Protein AF-A0A6G3WWS9-F1 (afdb_monomer_lite)

Foldseek 3Di:
DAEQQAWLVVLVVCCVVPVDQKDFYAYPDPLRGPFMAGNVQSVVDDPVCRRPHTSNVRGDHAAEDEPPDDPVNVVVVCPDPRPDHDYHD

pLDDT: mean 93.98, std 6.83, range [62.72, 98.75]

Sequence (89 aa):
ALELHATAEDVANATRATGLSRFPVYRGSLDTVVGVAHIKDVLAIPADRRPRTRVSELLREPLLVPETLTVDRLLDRLSGRLAMAVVID

Organism: NCBI:txid2706086

Secondary structure (DSSP, 8-state):
-EETT-BHHHHHHHHHHH--SEEEEEESEEEEEEEEEEHHHHHTS-TTTTTTSBGGGSPBPPEEEETT--HHHHHHHHSSS---EEEE-

Structure (mmCIF, N/CA/C/O backbone):
data_AF-A0A6G3WWS9-F1
#
_entry.id   AF-A0A6G3WWS9-F1
#
loop_
_atom_site.group_PDB
_atom_site.id
_atom_site.type_symbol
_atom_site.label_atom_id
_atom_site.label_alt_id
_atom_site.label_comp_id
_atom_site.label_asym_id
_atom_site.label_entity_id
_atom_site.label_seq_id
_atom_site.pdbx_PDB_ins_code
_atom_site.Cartn_x
_atom_site.Cartn_y
_atom_site.Cartn_z
_atom_site.occupancy
_atom_site.B_iso_or_equiv
_atom_site.auth_seq_id
_atom_site.auth_comp_id
_atom_site.auth_asym_id
_atom_site.auth_atom_id
_atom_site.pdbx_PDB_model_num
ATOM 1 N N . ALA A 1 1 ? -6.481 3.013 -2.899 1.00 93.94 1 ALA A N 1
ATOM 2 C CA . ALA A 1 1 ? -6.232 1.562 -3.029 1.00 93.94 1 ALA A CA 1
ATOM 3 C C . ALA A 1 1 ? -6.180 1.202 -4.510 1.00 93.94 1 ALA A C 1
ATOM 5 O O . ALA A 1 1 ? -6.625 2.009 -5.319 1.00 93.94 1 ALA A O 1
ATOM 6 N N . LEU A 1 2 ? -5.628 0.044 -4.862 1.00 97.75 2 LEU A N 1
ATOM 7 C CA . LEU A 1 2 ? -5.558 -0.464 -6.236 1.00 97.75 2 LEU A CA 1
ATOM 8 C C . LEU A 1 2 ? -6.260 -1.822 -6.318 1.00 97.75 2 LEU A C 1
ATOM 10 O O . LEU A 1 2 ? -6.221 -2.589 -5.360 1.00 97.75 2 LEU A O 1
ATOM 14 N N . GLU A 1 3 ? -6.904 -2.115 -7.441 1.00 97.69 3 GLU A N 1
ATOM 15 C CA . GLU A 1 3 ? -7.499 -3.437 -7.678 1.00 97.69 3 GLU A CA 1
ATOM 16 C C . GLU A 1 3 ? -6.382 -4.467 -7.945 1.00 97.69 3 GLU A C 1
ATOM 18 O O . GLU A 1 3 ? -5.316 -4.114 -8.454 1.00 97.69 3 GLU A O 1
ATOM 23 N N . LEU A 1 4 ? -6.595 -5.734 -7.587 1.00 97.44 4 LEU A N 1
ATOM 24 C CA . LEU A 1 4 ? -5.619 -6.823 -7.700 1.00 97.44 4 LEU A CA 1
ATOM 25 C C . LEU A 1 4 ? -5.021 -6.993 -9.104 1.00 97.44 4 LEU A C 1
ATOM 27 O O . LEU A 1 4 ? -3.870 -7.416 -9.242 1.00 97.44 4 LEU A O 1
ATOM 31 N N . HIS A 1 5 ? -5.791 -6.688 -10.143 1.00 97.31 5 HIS A N 1
ATOM 32 C CA . HIS A 1 5 ? -5.376 -6.790 -11.536 1.00 97.31 5 HIS A CA 1
ATOM 33 C C . HIS A 1 5 ? -4.699 -5.526 -12.076 1.00 97.31 5 HIS A C 1
ATOM 35 O O . HIS A 1 5 ? -4.283 -5.526 -13.236 1.00 97.31 5 HIS A O 1
ATOM 41 N N . ALA A 1 6 ? -4.538 -4.485 -11.252 1.00 98.44 6 ALA A N 1
ATOM 42 C CA . ALA A 1 6 ? -3.729 -3.324 -11.593 1.00 98.44 6 ALA A CA 1
ATOM 43 C C . ALA A 1 6 ? -2.273 -3.720 -11.884 1.00 98.44 6 ALA A C 1
ATOM 45 O O . ALA A 1 6 ? -1.781 -4.788 -11.503 1.00 98.44 6 ALA A O 1
ATOM 46 N N . THR A 1 7 ? -1.565 -2.834 -12.564 1.00 98.75 7 THR A N 1
ATOM 47 C CA . THR A 1 7 ? -0.190 -3.034 -13.014 1.00 98.75 7 THR A CA 1
ATOM 48 C C . THR A 1 7 ? 0.806 -2.299 -12.123 1.00 98.75 7 THR A C 1
ATOM 50 O O . THR A 1 7 ? 0.455 -1.418 -11.335 1.00 98.75 7 THR A O 1
ATOM 53 N N . ALA A 1 8 ? 2.087 -2.628 -12.263 1.00 98.62 8 ALA A N 1
ATOM 54 C CA . ALA A 1 8 ? 3.154 -1.864 -11.627 1.00 98.62 8 ALA A CA 1
ATOM 55 C C . ALA A 1 8 ? 3.177 -0.397 -12.110 1.00 98.62 8 ALA A C 1
ATOM 57 O O . ALA A 1 8 ? 3.533 0.498 -11.343 1.00 98.62 8 ALA A O 1
ATOM 58 N N . GLU A 1 9 ? 2.755 -0.131 -13.350 1.00 98.75 9 GLU A N 1
ATOM 59 C CA . GLU A 1 9 ? 2.627 1.235 -13.872 1.00 98.75 9 GLU A CA 1
ATOM 60 C C . GLU A 1 9 ? 1.511 2.012 -13.158 1.00 98.75 9 GLU A C 1
ATOM 62 O O . GLU A 1 9 ? 1.693 3.181 -12.821 1.00 98.75 9 GLU A O 1
ATOM 67 N N . ASP A 1 10 ? 0.395 1.358 -12.827 1.00 98.69 10 ASP A N 1
ATOM 68 C CA . ASP A 1 10 ? -0.694 1.984 -12.068 1.00 98.69 10 ASP A CA 1
ATOM 69 C C . ASP A 1 10 ? -0.239 2.411 -10.670 1.00 98.69 10 ASP A C 1
ATOM 71 O O . ASP A 1 10 ? -0.593 3.495 -10.206 1.00 98.69 10 ASP A O 1
ATOM 75 N N . VAL A 1 11 ? 0.617 1.616 -10.020 1.00 98.56 11 VAL A N 1
ATOM 76 C CA . VAL A 1 11 ? 1.248 2.003 -8.748 1.00 98.56 11 VAL A CA 1
ATOM 77 C C . VAL A 1 11 ? 2.127 3.242 -8.935 1.00 98.56 11 VAL A C 1
ATOM 79 O O . VAL A 1 11 ? 2.038 4.178 -8.142 1.00 98.56 11 VAL A O 1
ATOM 82 N N . ALA A 1 12 ? 2.960 3.281 -9.982 1.00 98.44 12 ALA A N 1
ATOM 83 C CA . ALA A 1 12 ? 3.815 4.436 -10.264 1.00 98.44 12 ALA A CA 1
ATOM 84 C C . ALA A 1 12 ? 2.991 5.706 -10.530 1.00 98.44 12 ALA A C 1
ATOM 86 O O . ALA A 1 12 ? 3.313 6.781 -10.016 1.00 98.44 12 ALA A O 1
ATOM 87 N N . ASN A 1 13 ? 1.901 5.581 -11.286 1.00 98.56 13 ASN A N 1
ATOM 88 C CA . ASN A 1 13 ? 0.985 6.678 -11.574 1.00 98.56 13 ASN A CA 1
ATOM 89 C C . ASN A 1 13 ? 0.241 7.148 -10.323 1.00 98.56 13 ASN A C 1
ATOM 91 O O . ASN A 1 13 ? 0.191 8.352 -10.070 1.00 98.56 13 ASN A O 1
ATOM 95 N N . ALA A 1 14 ? -0.241 6.225 -9.490 1.00 98.44 14 ALA A N 1
ATOM 96 C CA . ALA A 1 14 ? -0.856 6.552 -8.209 1.00 98.44 14 ALA A CA 1
ATOM 97 C C . ALA A 1 14 ? 0.132 7.266 -7.272 1.00 98.44 14 ALA A C 1
ATOM 99 O O . ALA A 1 14 ? -0.228 8.272 -6.656 1.00 98.44 14 ALA A O 1
ATOM 100 N N . THR A 1 15 ? 1.393 6.821 -7.203 1.00 98.25 15 THR A N 1
ATOM 101 C CA . THR A 1 15 ? 2.442 7.519 -6.441 1.00 98.25 15 THR A CA 1
ATOM 102 C C . THR A 1 15 ? 2.652 8.935 -6.958 1.00 98.25 15 THR A C 1
ATOM 104 O O . THR A 1 15 ? 2.685 9.868 -6.163 1.00 98.25 15 THR A O 1
ATOM 107 N N . ARG A 1 16 ? 2.754 9.121 -8.277 1.00 98.06 16 ARG A N 1
ATOM 108 C CA . ARG A 1 16 ? 2.949 10.444 -8.886 1.00 98.06 16 ARG A CA 1
ATOM 109 C C . ARG A 1 16 ? 1.779 11.389 -8.609 1.00 98.06 16 ARG A C 1
ATOM 111 O O . ARG A 1 16 ? 2.003 12.569 -8.373 1.00 98.06 16 ARG A O 1
ATOM 118 N N . ALA A 1 17 ? 0.554 10.867 -8.634 1.00 98.38 17 ALA A N 1
ATOM 119 C CA . ALA A 1 17 ? -0.664 11.646 -8.436 1.00 98.38 17 ALA A CA 1
ATOM 120 C C . ALA A 1 17 ? -0.915 12.022 -6.966 1.00 98.38 17 ALA A C 1
ATOM 122 O O . ALA A 1 17 ? -1.474 13.079 -6.695 1.00 98.38 17 ALA A O 1
ATOM 123 N N . THR A 1 18 ? -0.528 11.161 -6.019 1.00 97.94 18 THR A N 1
ATOM 124 C CA . THR A 1 18 ? -0.897 11.308 -4.594 1.00 97.94 18 THR A CA 1
ATOM 125 C C . THR A 1 18 ? 0.274 11.617 -3.662 1.00 97.94 18 THR A C 1
ATOM 127 O O . THR A 1 18 ? 0.058 11.994 -2.515 1.00 97.94 18 THR A O 1
ATOM 130 N N . GLY A 1 19 ? 1.516 11.400 -4.103 1.00 97.12 19 GLY A N 1
ATOM 131 C CA . GLY A 1 19 ? 2.712 11.439 -3.254 1.00 97.12 19 GLY A CA 1
ATOM 132 C C . GLY A 1 19 ? 2.860 10.238 -2.307 1.00 97.12 19 GLY A C 1
ATOM 133 O O . GLY A 1 19 ? 3.853 10.140 -1.585 1.00 97.12 19 GLY A O 1
ATOM 134 N N . LEU A 1 20 ? 1.913 9.292 -2.304 1.00 96.56 20 LEU A N 1
ATOM 135 C CA . LEU A 1 20 ? 1.945 8.126 -1.425 1.00 96.56 20 LEU A CA 1
ATOM 136 C C . LEU A 1 20 ? 2.881 7.040 -1.970 1.00 96.56 20 LEU A C 1
ATOM 138 O O . LEU A 1 20 ? 2.922 6.734 -3.162 1.00 96.56 20 LEU A O 1
ATOM 142 N N . SER A 1 21 ? 3.636 6.417 -1.064 1.00 95.62 21 SER A N 1
ATOM 143 C CA . SER A 1 21 ? 4.597 5.356 -1.407 1.00 95.62 21 SER A CA 1
ATOM 144 C C . SER A 1 21 ? 4.024 3.941 -1.321 1.00 95.62 21 SER A C 1
ATOM 146 O O . SER A 1 21 ? 4.671 2.994 -1.773 1.00 95.62 21 SER A O 1
ATOM 148 N N . ARG A 1 22 ? 2.863 3.779 -0.679 1.00 95.44 22 ARG A N 1
ATOM 149 C CA . ARG A 1 22 ? 2.234 2.486 -0.401 1.00 95.44 22 ARG A CA 1
ATOM 150 C C . ARG A 1 22 ? 0.742 2.571 -0.664 1.00 95.44 22 ARG A C 1
ATOM 152 O O . ARG A 1 22 ? 0.128 3.581 -0.330 1.00 95.44 22 ARG A O 1
ATOM 159 N N . PHE A 1 23 ? 0.181 1.503 -1.215 1.00 97.12 23 PHE A N 1
ATOM 160 C CA . PHE A 1 23 ? -1.241 1.418 -1.524 1.00 97.12 23 PHE A CA 1
ATOM 161 C C . PHE A 1 23 ? -1.783 0.050 -1.114 1.00 97.12 23 PHE A C 1
ATOM 163 O O . PHE A 1 23 ? -1.189 -0.960 -1.500 1.00 97.12 23 PHE A O 1
ATOM 170 N N . PRO A 1 24 ? -2.912 -0.007 -0.387 1.00 96.75 24 PRO A N 1
ATOM 171 C CA . PRO A 1 24 ? -3.655 -1.247 -0.217 1.00 96.75 24 PRO A CA 1
ATOM 172 C C . PRO A 1 24 ? -4.091 -1.781 -1.581 1.00 96.75 24 PRO A C 1
ATOM 174 O O . PRO A 1 24 ? -4.524 -1.000 -2.439 1.00 96.75 24 PRO A O 1
ATOM 177 N N . VAL A 1 25 ? -3.984 -3.093 -1.762 1.00 97.62 25 VAL A N 1
ATOM 178 C CA . VAL A 1 25 ? -4.479 -3.812 -2.934 1.00 97.62 25 VAL A CA 1
ATOM 179 C C . VAL A 1 25 ? -5.650 -4.683 -2.515 1.00 97.62 25 VAL A C 1
ATOM 181 O O . VAL A 1 25 ? -5.530 -5.454 -1.563 1.00 97.62 25 VAL A O 1
ATOM 184 N N . TYR A 1 26 ? -6.772 -4.558 -3.215 1.00 97.00 26 TYR A N 1
ATOM 185 C CA . TYR A 1 26 ? -8.016 -5.256 -2.897 1.00 97.00 26 TYR A CA 1
ATOM 186 C C . TYR A 1 26 ? -8.466 -6.166 -4.040 1.00 97.00 26 TYR A C 1
ATOM 188 O O . TYR A 1 26 ? -8.047 -5.980 -5.182 1.00 97.00 26 TYR A O 1
ATOM 196 N N . ARG A 1 27 ? -9.319 -7.149 -3.738 1.00 96.94 27 ARG A N 1
ATOM 197 C CA . ARG A 1 27 ? -9.940 -8.036 -4.734 1.00 96.94 27 ARG A CA 1
ATOM 198 C C . ARG A 1 27 ? -11.457 -7.931 -4.650 1.00 96.94 27 ARG A C 1
ATOM 200 O O . ARG A 1 27 ? -12.042 -8.359 -3.661 1.00 96.94 27 ARG A O 1
ATOM 207 N N . GLY A 1 28 ? -12.098 -7.455 -5.714 1.00 95.75 28 GLY A N 1
ATOM 208 C CA . GLY A 1 28 ? -13.562 -7.388 -5.799 1.00 95.75 28 GLY A CA 1
ATOM 209 C C . GLY A 1 28 ? -14.180 -6.282 -4.934 1.00 95.75 28 GLY A C 1
ATOM 210 O O . GLY A 1 28 ? -14.690 -5.316 -5.490 1.00 95.75 28 GLY A O 1
ATOM 211 N N . SER A 1 29 ? -14.117 -6.403 -3.601 1.00 94.12 29 SE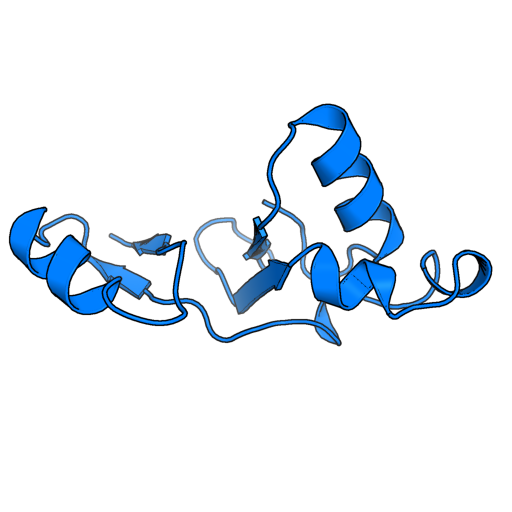R A N 1
ATOM 212 C CA . SER A 1 29 ? -14.538 -5.357 -2.649 1.00 94.12 29 SER A CA 1
ATOM 213 C C . SER A 1 29 ? -13.332 -4.691 -1.989 1.00 94.12 29 SER A C 1
ATOM 215 O O . SER A 1 29 ? -12.314 -5.346 -1.754 1.00 94.12 29 SER A O 1
ATOM 217 N N . LEU A 1 30 ? -13.468 -3.408 -1.636 1.00 90.44 30 LEU A N 1
ATOM 218 C CA . LEU A 1 30 ? -12.486 -2.676 -0.829 1.00 90.44 30 LEU A CA 1
ATOM 219 C C . LEU A 1 30 ? -12.281 -3.301 0.558 1.00 90.44 30 LEU A C 1
ATOM 221 O O . LEU A 1 30 ? -11.188 -3.176 1.104 1.00 90.44 30 LEU A O 1
ATOM 225 N N . ASP A 1 31 ? -13.271 -4.036 1.066 1.00 89.62 31 ASP A N 1
ATOM 226 C CA . ASP A 1 31 ? -13.195 -4.752 2.349 1.00 89.62 31 ASP A CA 1
ATOM 227 C C . ASP A 1 31 ? -12.266 -5.975 2.266 1.00 89.62 31 ASP A C 1
ATOM 229 O O . ASP A 1 31 ? -11.782 -6.495 3.267 1.00 89.62 31 ASP A O 1
ATOM 233 N N . THR A 1 32 ? -11.979 -6.455 1.051 1.00 93.38 32 THR A N 1
ATOM 234 C CA . THR A 1 32 ? -11.106 -7.611 0.813 1.00 93.38 32 THR A CA 1
ATOM 235 C C . THR A 1 32 ? -9.710 -7.148 0.412 1.00 93.38 32 THR A C 1
ATOM 237 O O . THR A 1 32 ? -9.293 -7.275 -0.745 1.00 93.38 32 THR A O 1
ATOM 240 N N . VAL A 1 33 ? -8.966 -6.601 1.375 1.00 95.38 33 VAL A N 1
ATOM 241 C CA . VAL A 1 33 ? -7.560 -6.223 1.180 1.00 95.38 33 VAL A CA 1
ATOM 242 C C . VAL A 1 33 ? -6.674 -7.466 1.206 1.00 95.38 33 VAL A C 1
ATOM 244 O O . VAL A 1 33 ? -6.597 -8.182 2.198 1.00 95.38 33 VAL A O 1
ATOM 247 N N . VAL A 1 34 ? -5.972 -7.708 0.102 1.00 95.75 34 VAL A N 1
ATOM 248 C CA . VAL A 1 34 ? -5.130 -8.897 -0.108 1.00 95.75 34 VAL A CA 1
ATOM 249 C C . VAL A 1 34 ? -3.633 -8.601 -0.014 1.00 95.75 34 VAL A C 1
ATOM 251 O O . VAL A 1 34 ? -2.820 -9.519 -0.073 1.00 95.75 34 VAL A O 1
ATOM 254 N N . GLY A 1 35 ? -3.245 -7.330 0.122 1.00 95.69 35 GLY A N 1
ATOM 255 C CA . GLY A 1 35 ? -1.849 -6.943 0.293 1.00 95.69 35 GLY A CA 1
ATOM 256 C C . GLY A 1 35 ? -1.600 -5.445 0.216 1.00 95.69 35 GLY A C 1
ATOM 257 O O . GLY A 1 35 ? -2.521 -4.640 0.080 1.00 95.69 35 GLY A O 1
ATOM 258 N N . VAL A 1 36 ? -0.323 -5.073 0.280 1.00 96.44 36 VAL A N 1
ATOM 259 C CA . VAL A 1 36 ? 0.151 -3.699 0.081 1.00 96.44 36 VAL A CA 1
ATOM 260 C C . VAL A 1 36 ? 1.186 -3.675 -1.036 1.00 96.44 36 VAL A C 1
ATOM 262 O O . VAL A 1 36 ? 2.162 -4.423 -1.003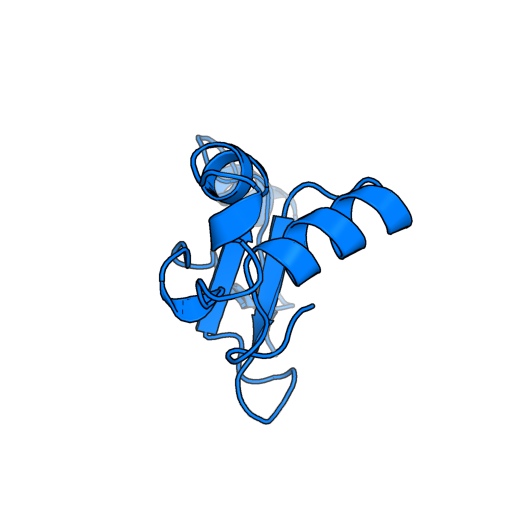 1.00 96.44 36 VAL A O 1
ATOM 265 N N . ALA A 1 37 ? 1.003 -2.773 -1.996 1.00 97.38 37 ALA A N 1
ATOM 266 C CA . ALA A 1 37 ? 1.993 -2.467 -3.019 1.00 97.38 37 ALA A CA 1
ATOM 267 C C . ALA A 1 37 ? 2.894 -1.319 -2.559 1.00 97.38 37 ALA A C 1
ATOM 269 O O . ALA A 1 37 ? 2.403 -0.329 -2.010 1.00 97.38 37 ALA A O 1
ATOM 270 N N . HIS A 1 38 ? 4.201 -1.419 -2.808 1.00 96.31 38 HIS A N 1
ATOM 271 C CA . HIS A 1 38 ? 5.170 -0.381 -2.463 1.00 96.31 38 HIS A CA 1
ATOM 272 C C . HIS A 1 38 ? 5.915 0.114 -3.712 1.00 96.31 38 HIS A C 1
ATOM 274 O O . HIS A 1 38 ? 6.447 -0.675 -4.487 1.00 96.31 38 HIS A O 1
ATOM 280 N N . ILE A 1 39 ? 6.067 1.436 -3.859 1.00 96.81 39 ILE A N 1
ATOM 281 C CA . ILE A 1 39 ? 6.763 2.046 -5.008 1.00 96.81 39 ILE A CA 1
ATOM 282 C C . ILE A 1 39 ? 8.199 1.529 -5.218 1.00 96.81 39 ILE A C 1
ATOM 284 O O . ILE A 1 39 ? 8.598 1.264 -6.341 1.00 96.81 39 ILE A O 1
ATOM 288 N N . LYS A 1 40 ? 8.989 1.327 -4.155 1.00 95.81 40 LYS A N 1
ATOM 289 C CA . LYS A 1 40 ? 10.327 0.710 -4.224 1.00 95.81 40 LYS A CA 1
ATOM 290 C C . LYS A 1 40 ? 10.375 -0.617 -4.994 1.00 95.81 40 LYS A C 1
ATOM 292 O O . LYS A 1 40 ? 11.348 -0.828 -5.707 1.00 95.81 40 LYS A O 1
ATOM 297 N N . ASP A 1 41 ? 9.351 -1.464 -4.892 1.00 96.69 41 ASP A N 1
ATOM 298 C CA . ASP A 1 41 ?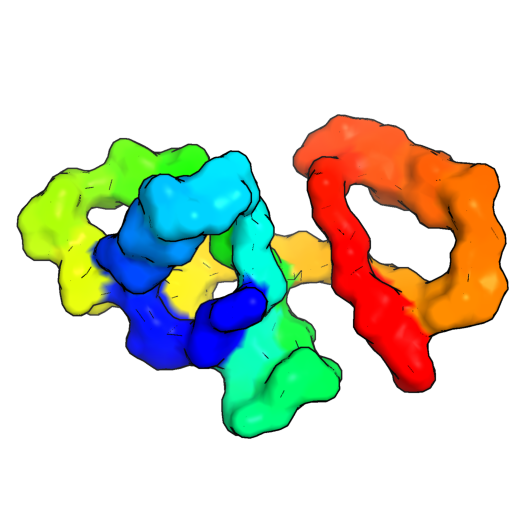 9.317 -2.742 -5.617 1.00 96.69 41 ASP A CA 1
ATOM 299 C C . ASP A 1 41 ? 9.056 -2.516 -7.114 1.00 96.69 41 ASP A C 1
ATOM 301 O O . ASP A 1 41 ? 9.669 -3.146 -7.968 1.00 96.69 41 ASP A O 1
ATOM 305 N N . VAL A 1 42 ? 8.228 -1.522 -7.442 1.00 98.12 42 VAL A N 1
ATOM 306 C CA . VAL A 1 42 ? 7.966 -1.080 -8.822 1.00 98.12 42 VAL A CA 1
ATOM 307 C C . VAL A 1 42 ? 9.203 -0.452 -9.464 1.00 98.12 42 VAL A C 1
ATOM 309 O O . VAL A 1 42 ? 9.471 -0.666 -10.645 1.00 98.12 42 VAL A O 1
ATOM 312 N N . LEU A 1 43 ? 9.986 0.312 -8.697 1.00 97.00 43 LEU A N 1
ATOM 313 C CA . LEU A 1 43 ? 11.215 0.943 -9.185 1.00 97.00 43 LEU A CA 1
ATOM 314 C C . LEU A 1 43 ? 12.297 -0.078 -9.560 1.00 97.00 43 LEU A C 1
ATOM 316 O O . LEU A 1 43 ? 13.136 0.232 -10.403 1.00 97.00 43 LEU A O 1
ATOM 320 N N . ALA A 1 44 ? 12.255 -1.287 -8.993 1.00 97.25 44 ALA A N 1
ATOM 321 C CA . ALA A 1 44 ? 13.136 -2.388 -9.377 1.00 97.25 44 ALA A CA 1
ATOM 322 C C . ALA A 1 44 ? 12.753 -3.032 -10.727 1.00 97.25 44 ALA A C 1
ATOM 324 O O . ALA A 1 44 ? 13.519 -3.831 -11.266 1.00 97.25 44 ALA A O 1
ATOM 325 N N . ILE A 1 45 ? 11.590 -2.687 -11.293 1.00 97.94 45 ILE A N 1
ATOM 326 C CA . ILE A 1 45 ? 11.100 -3.211 -12.571 1.00 97.94 45 ILE A CA 1
ATOM 327 C C . ILE A 1 45 ? 11.471 -2.238 -13.705 1.00 97.94 45 ILE A C 1
ATOM 329 O O . ILE A 1 45 ? 11.192 -1.033 -13.591 1.00 97.94 45 ILE A O 1
ATOM 333 N N . PRO A 1 46 ? 12.040 -2.733 -14.825 1.00 98.00 46 PRO A N 1
ATOM 334 C CA . PRO A 1 46 ? 12.250 -1.939 -16.035 1.00 98.00 46 PRO A CA 1
ATOM 335 C C . PRO A 1 46 ? 10.961 -1.260 -16.513 1.00 98.00 46 PRO A C 1
ATOM 337 O O . PRO A 1 46 ? 9.895 -1.875 -16.504 1.00 98.00 46 PRO A O 1
ATOM 340 N N . ALA A 1 47 ? 11.046 0.010 -16.916 1.00 97.12 47 ALA A N 1
ATOM 341 C CA . ALA A 1 47 ? 9.870 0.833 -17.211 1.00 97.12 47 ALA A CA 1
ATOM 342 C C . ALA A 1 47 ? 8.963 0.239 -18.303 1.00 97.12 47 ALA A C 1
ATOM 344 O O . ALA A 1 47 ? 7.747 0.274 -18.174 1.00 97.12 47 ALA A O 1
ATOM 345 N N . 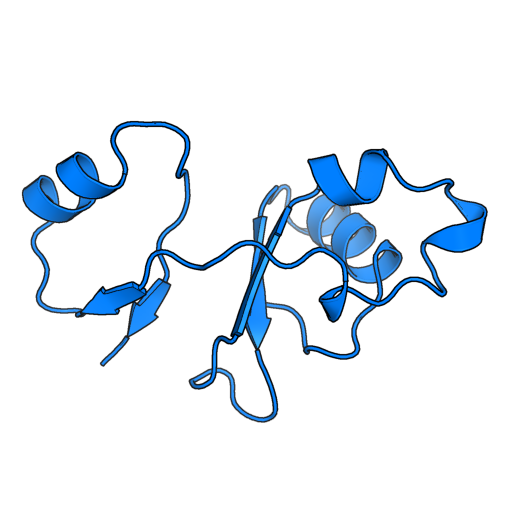ASP A 1 48 ? 9.543 -0.382 -19.327 1.00 98.06 48 ASP A N 1
ATOM 346 C CA . ASP A 1 48 ? 8.838 -1.054 -20.422 1.00 98.06 48 ASP A CA 1
ATOM 347 C C . ASP A 1 48 ? 8.063 -2.309 -19.977 1.00 98.06 48 ASP A C 1
ATOM 349 O O . ASP A 1 48 ? 7.091 -2.710 -20.622 1.00 98.06 48 ASP A O 1
ATOM 353 N N . ARG A 1 49 ? 8.454 -2.919 -18.851 1.00 98.38 49 ARG A N 1
ATOM 354 C CA . ARG A 1 49 ? 7.778 -4.092 -18.277 1.00 98.38 49 ARG A CA 1
ATOM 355 C C . ARG A 1 49 ? 6.650 -3.729 -17.314 1.00 98.38 49 ARG A C 1
ATOM 357 O O . ARG A 1 49 ? 5.724 -4.525 -17.157 1.00 98.38 49 ARG A O 1
ATOM 364 N N . ARG A 1 50 ? 6.686 -2.544 -16.696 1.00 98.50 50 ARG A N 1
ATOM 365 C CA . ARG A 1 50 ? 5.708 -2.121 -15.672 1.00 98.50 50 ARG A CA 1
ATOM 366 C C . ARG A 1 50 ? 4.243 -2.187 -16.120 1.00 98.50 50 ARG A C 1
ATOM 368 O O . ARG A 1 50 ? 3.440 -2.649 -15.312 1.00 98.50 50 ARG A O 1
ATOM 375 N N . PRO A 1 51 ? 3.874 -1.840 -17.371 1.00 98.62 51 PRO A N 1
ATOM 376 C CA . PRO A 1 51 ? 2.488 -1.949 -17.834 1.00 98.62 51 PRO A CA 1
ATOM 377 C C . PRO A 1 51 ? 1.975 -3.391 -17.953 1.00 98.62 51 PRO A C 1
ATOM 379 O O . PRO A 1 51 ? 0.791 -3.603 -18.185 1.00 98.62 51 PRO A O 1
ATOM 382 N N . ARG A 1 52 ? 2.860 -4.394 -17.868 1.00 98.06 52 ARG A N 1
ATOM 383 C CA . ARG A 1 52 ? 2.516 -5.817 -18.027 1.00 98.06 52 ARG A CA 1
ATOM 384 C C . ARG A 1 52 ? 2.700 -6.628 -16.749 1.00 98.06 52 ARG A C 1
ATOM 386 O O . ARG A 1 52 ? 2.122 -7.703 -16.641 1.00 98.06 52 ARG A O 1
ATOM 393 N N . THR A 1 53 ? 3.496 -6.142 -15.803 1.00 98.50 53 THR A N 1
ATOM 394 C CA . THR A 1 53 ? 3.663 -6.786 -14.497 1.00 98.50 53 THR A CA 1
ATOM 395 C C . THR A 1 53 ? 2.475 -6.453 -13.611 1.00 98.50 53 THR A C 1
ATOM 397 O O . THR A 1 53 ? 2.185 -5.276 -13.383 1.00 98.50 53 THR A O 1
ATOM 400 N N . ARG A 1 54 ? 1.792 -7.477 -13.097 1.00 98.31 54 ARG A N 1
ATOM 401 C CA . ARG A 1 54 ? 0.651 -7.269 -12.203 1.00 98.31 54 ARG A CA 1
ATOM 402 C C . ARG A 1 54 ? 1.129 -6.862 -10.819 1.00 98.31 54 ARG A C 1
ATOM 404 O O . ARG A 1 54 ? 2.113 -7.392 -10.308 1.00 98.31 54 ARG 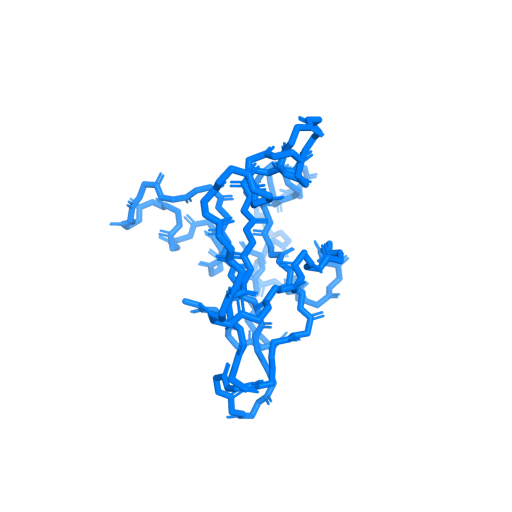A O 1
ATOM 411 N N . VAL A 1 55 ? 0.375 -5.987 -10.159 1.00 97.81 55 VAL A N 1
ATOM 412 C CA . VAL A 1 55 ? 0.638 -5.607 -8.765 1.00 97.81 55 VAL A CA 1
ATOM 413 C C . VAL A 1 55 ? 0.558 -6.815 -7.826 1.00 97.81 55 VAL A C 1
ATOM 415 O O . VAL A 1 55 ? 1.267 -6.856 -6.824 1.00 97.81 55 VAL A O 1
ATOM 418 N N . SER A 1 56 ? -0.230 -7.837 -8.188 1.00 96.81 56 SER A N 1
ATOM 419 C CA . SER A 1 56 ? -0.333 -9.111 -7.468 1.00 96.81 56 SER A CA 1
ATOM 420 C C . SER A 1 56 ? 1.010 -9.827 -7.273 1.00 96.81 56 SER A C 1
ATOM 422 O O . SER A 1 56 ? 1.153 -10.597 -6.332 1.00 96.81 56 SER A O 1
ATOM 424 N N . GLU A 1 57 ? 1.991 -9.585 -8.149 1.00 96.88 57 GLU A N 1
ATOM 425 C CA . GLU A 1 57 ? 3.338 -10.174 -8.073 1.00 96.88 57 GLU A CA 1
ATOM 426 C C . GLU A 1 57 ? 4.254 -9.442 -7.074 1.00 96.88 57 GLU A C 1
ATOM 428 O O . GLU A 1 57 ? 5.328 -9.935 -6.741 1.00 96.88 57 GLU A O 1
ATOM 433 N N . LEU A 1 58 ? 3.841 -8.261 -6.602 1.00 96.19 58 LEU A N 1
ATOM 434 C CA . LEU A 1 58 ? 4.640 -7.346 -5.778 1.00 96.19 58 LEU A CA 1
ATOM 435 C C . LEU A 1 58 ? 4.050 -7.153 -4.376 1.00 96.19 58 LEU A C 1
ATOM 437 O O . LEU A 1 58 ? 4.480 -6.263 -3.638 1.00 96.19 58 LEU A O 1
ATOM 441 N N . LEU A 1 59 ? 3.024 -7.931 -4.025 1.00 95.94 59 LEU A N 1
ATOM 442 C CA . LEU A 1 59 ? 2.300 -7.751 -2.776 1.00 95.94 59 LEU A CA 1
ATOM 443 C C . LEU A 1 59 ? 3.178 -8.090 -1.579 1.00 95.94 59 LEU A C 1
ATOM 445 O O . LEU A 1 59 ? 3.798 -9.149 -1.499 1.00 95.94 59 LEU A O 1
ATOM 449 N N . ARG A 1 60 ? 3.157 -7.185 -0.607 1.00 94.06 60 ARG A N 1
ATOM 450 C CA . ARG A 1 60 ? 3.637 -7.435 0.747 1.00 94.06 60 ARG A CA 1
ATOM 451 C C . ARG A 1 60 ? 2.446 -7.719 1.649 1.00 94.06 60 ARG A C 1
ATOM 453 O O . ARG A 1 60 ? 1.368 -7.153 1.447 1.00 94.06 60 ARG A O 1
ATOM 460 N N . GLU A 1 61 ? 2.664 -8.570 2.644 1.00 91.44 61 GLU A N 1
ATOM 461 C CA . GLU A 1 61 ? 1.655 -8.886 3.651 1.00 91.44 61 GLU A CA 1
ATOM 462 C C . GLU A 1 61 ? 1.205 -7.600 4.374 1.00 91.44 61 GLU A C 1
ATOM 464 O O . GLU A 1 61 ? 2.057 -6.808 4.802 1.00 91.44 61 GLU A O 1
ATOM 469 N N . PRO A 1 62 ? -0.113 -7.337 4.462 1.00 90.81 62 PRO A N 1
ATOM 470 C CA . PRO A 1 62 ? -0.624 -6.155 5.131 1.00 90.81 62 PRO A CA 1
ATOM 471 C C . PRO A 1 62 ? -0.615 -6.366 6.650 1.00 90.81 62 PRO A C 1
ATOM 473 O O . PRO A 1 62 ? -1.001 -7.422 7.145 1.00 90.81 62 PRO A O 1
ATOM 476 N N . LEU A 1 63 ? -0.259 -5.329 7.412 1.00 91.75 63 LEU A N 1
ATOM 477 C CA . LEU A 1 63 ? -0.560 -5.303 8.842 1.00 91.75 63 LEU A CA 1
ATOM 478 C C . LEU A 1 63 ? -2.042 -4.953 9.015 1.00 91.75 63 LEU A C 1
ATOM 480 O O . LEU A 1 63 ? -2.413 -3.786 8.890 1.00 91.75 63 LEU A O 1
ATOM 484 N N . LEU A 1 64 ? -2.876 -5.957 9.275 1.00 91.56 64 LEU A N 1
ATOM 485 C CA . LEU A 1 64 ? -4.295 -5.763 9.572 1.00 91.56 64 LEU A CA 1
ATOM 486 C C . LEU A 1 64 ? -4.491 -5.477 11.063 1.00 91.56 64 LEU A C 1
ATOM 488 O O . LEU A 1 64 ? -3.896 -6.141 11.918 1.00 91.56 64 LEU A O 1
ATOM 492 N N . VAL A 1 65 ? -5.318 -4.484 11.378 1.00 93.25 65 VAL A N 1
ATOM 493 C CA . VAL A 1 65 ? -5.643 -4.101 12.757 1.00 93.25 65 VAL A CA 1
ATOM 494 C C . VAL A 1 65 ? -7.141 -3.828 12.895 1.00 93.25 65 VAL A C 1
ATOM 496 O O . VAL A 1 65 ? -7.724 -3.273 11.969 1.00 93.25 65 VAL A O 1
ATOM 499 N N . PRO A 1 66 ? -7.776 -4.191 14.022 1.00 94.62 66 PRO A N 1
ATOM 500 C CA . PRO A 1 66 ? -9.174 -3.845 14.249 1.00 94.62 66 PRO A CA 1
ATOM 501 C C . PRO A 1 66 ? -9.322 -2.344 14.513 1.00 94.62 66 PRO A C 1
ATOM 503 O O . PRO A 1 66 ? -8.415 -1.719 15.073 1.00 94.62 66 PRO A O 1
ATOM 506 N N . GLU A 1 67 ? -10.487 -1.783 14.196 1.00 94.50 67 GLU A N 1
ATOM 507 C CA . GLU A 1 67 ? -10.815 -0.378 14.489 1.00 94.50 67 GLU A CA 1
ATOM 508 C C . GLU A 1 67 ? -10.732 -0.015 15.982 1.00 94.50 67 GLU A C 1
ATOM 510 O O . GLU A 1 67 ? -10.453 1.128 16.339 1.00 94.50 67 GLU A O 1
ATOM 515 N N . THR A 1 68 ? -10.898 -0.999 16.869 1.00 95.94 68 THR A N 1
ATOM 516 C CA . THR A 1 68 ? -10.825 -0.825 18.327 1.00 95.94 68 THR A CA 1
ATOM 517 C C . THR A 1 68 ? -9.392 -0.771 18.875 1.00 95.94 68 THR A C 1
ATOM 519 O O . THR A 1 68 ? -9.202 -0.546 20.074 1.00 95.94 68 THR A O 1
ATOM 522 N N . LEU A 1 69 ? -8.364 -0.985 18.040 1.00 95.56 69 LEU A N 1
ATOM 523 C CA . LEU A 1 69 ? -6.969 -0.968 18.483 1.00 95.56 69 LEU A CA 1
ATOM 524 C C . LEU A 1 69 ? -6.536 0.453 18.866 1.00 95.56 69 LEU A C 1
ATOM 526 O O . LEU A 1 69 ? -6.604 1.382 18.065 1.00 95.56 69 LEU A O 1
ATOM 530 N N . THR A 1 70 ? -6.019 0.621 20.084 1.00 95.31 70 THR A N 1
ATOM 531 C CA . THR A 1 70 ? -5.535 1.928 20.541 1.00 95.31 70 THR A CA 1
ATOM 532 C C . THR A 1 70 ? -4.286 2.374 19.779 1.00 95.31 70 THR A C 1
ATOM 534 O O . THR A 1 70 ? -3.481 1.554 19.329 1.00 95.31 70 THR A O 1
ATOM 537 N N . VAL A 1 71 ? -4.089 3.693 19.686 1.00 92.75 71 VAL A N 1
ATOM 538 C CA . VAL A 1 71 ? -2.948 4.297 18.979 1.00 92.75 71 VAL A CA 1
ATOM 539 C C . VAL A 1 71 ? -1.610 3.800 19.526 1.00 92.75 71 VAL A C 1
ATOM 541 O O . VAL A 1 71 ? -0.757 3.412 18.737 1.00 92.75 71 VAL A O 1
ATOM 544 N N . ASP A 1 72 ? -1.437 3.724 20.847 1.00 93.19 72 ASP A N 1
ATOM 545 C CA . ASP A 1 72 ? -0.181 3.248 21.447 1.00 93.19 72 ASP A CA 1
ATOM 5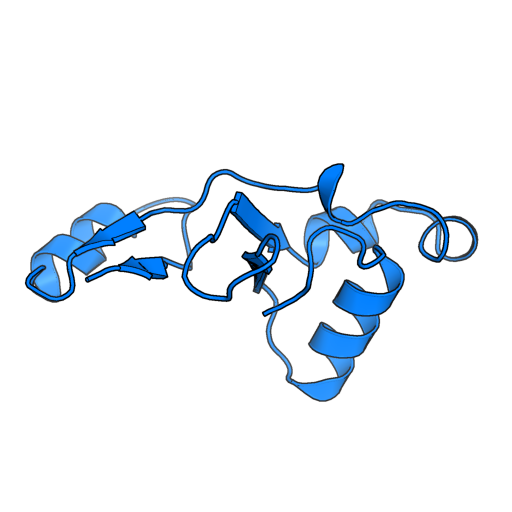46 C C . ASP A 1 72 ? 0.148 1.814 21.006 1.00 93.19 72 ASP A C 1
ATOM 548 O O . ASP A 1 72 ? 1.265 1.511 20.589 1.00 93.19 72 ASP A O 1
ATOM 552 N N . ARG A 1 73 ? -0.862 0.934 20.988 1.00 92.50 73 ARG A N 1
ATOM 553 C CA . ARG A 1 73 ? -0.710 -0.455 20.531 1.00 92.50 73 ARG A CA 1
ATOM 554 C C . ARG A 1 73 ? -0.474 -0.552 19.029 1.00 92.50 73 ARG A C 1
ATOM 556 O O . ARG A 1 73 ? 0.227 -1.460 18.582 1.00 92.50 73 ARG A O 1
ATOM 563 N N . LEU A 1 74 ? -1.059 0.348 18.242 1.00 91.94 74 LEU A N 1
ATOM 564 C CA . LEU A 1 74 ? -0.780 0.446 16.814 1.00 91.94 74 LEU A CA 1
ATOM 565 C C . LEU A 1 74 ? 0.673 0.874 16.573 1.00 91.94 74 LEU A C 1
ATOM 567 O O . LEU A 1 74 ? 1.352 0.261 15.752 1.00 91.94 74 LEU A O 1
ATOM 571 N N . LEU A 1 75 ? 1.162 1.880 17.299 1.00 90.88 75 LEU A N 1
ATOM 572 C CA . LEU A 1 75 ? 2.541 2.359 17.197 1.00 90.88 75 LEU A CA 1
ATOM 573 C C . LEU A 1 75 ? 3.548 1.267 17.573 1.00 90.88 75 LEU A C 1
ATOM 575 O O . LEU A 1 75 ? 4.521 1.081 16.844 1.00 90.88 75 LEU A O 1
ATOM 579 N N . ASP A 1 76 ? 3.274 0.477 18.616 1.00 90.06 76 ASP A N 1
ATOM 580 C CA . ASP A 1 76 ? 4.087 -0.694 18.970 1.00 90.06 76 ASP A CA 1
ATOM 581 C C . ASP A 1 76 ? 4.182 -1.695 17.805 1.00 90.06 76 ASP A C 1
ATOM 583 O O . ASP A 1 76 ? 5.256 -2.221 17.516 1.00 90.06 76 ASP A O 1
ATOM 587 N N . ARG A 1 77 ? 3.078 -1.942 17.088 1.00 86.44 77 ARG A N 1
ATOM 588 C CA . ARG A 1 77 ? 3.046 -2.860 15.931 1.00 86.44 77 ARG A CA 1
ATOM 589 C C . ARG A 1 77 ? 3.671 -2.276 14.665 1.00 86.44 77 ARG A C 1
ATOM 591 O O . ARG A 1 77 ? 4.156 -3.027 13.822 1.00 86.44 77 ARG A O 1
ATOM 598 N N . LEU A 1 78 ? 3.648 -0.953 14.523 1.00 86.88 78 LEU A N 1
ATOM 599 C CA . LEU A 1 78 ? 4.334 -0.233 13.449 1.00 86.88 78 LEU A CA 1
ATOM 600 C C . LEU A 1 78 ? 5.832 -0.054 13.735 1.00 86.88 78 LEU A C 1
ATOM 602 O O . LEU A 1 78 ? 6.590 0.279 12.824 1.00 86.88 78 LEU A O 1
ATOM 606 N N . SER A 1 79 ? 6.285 -0.294 14.970 1.00 71.81 79 SER A N 1
ATOM 607 C CA . SER A 1 79 ? 7.704 -0.223 15.310 1.00 71.81 79 SER A CA 1
ATOM 608 C C . SER A 1 79 ? 8.499 -1.271 14.500 1.00 71.81 79 SER A C 1
ATOM 610 O O . SER A 1 79 ? 8.256 -2.474 14.573 1.00 71.81 79 SER A O 1
ATOM 612 N N . GLY A 1 80 ? 9.407 -0.814 13.622 1.00 69.38 80 GLY A N 1
ATOM 613 C CA . GLY A 1 80 ? 10.165 -1.667 12.691 1.00 69.38 80 GLY A CA 1
ATOM 614 C C . GLY A 1 80 ? 10.115 -1.215 11.219 1.00 69.38 80 GLY A C 1
ATOM 615 O O . GLY A 1 80 ? 10.243 -0.033 10.913 1.00 69.38 80 GLY A O 1
ATOM 616 N N . ARG A 1 81 ? 9.996 -2.170 10.273 1.00 62.72 81 ARG A N 1
ATOM 617 C CA . ARG A 1 81 ? 9.972 -1.932 8.802 1.00 62.72 81 ARG A CA 1
ATOM 618 C C . ARG A 1 81 ? 8.571 -1.660 8.227 1.00 62.72 81 ARG A C 1
ATOM 620 O O . ARG A 1 81 ? 8.448 -1.406 7.024 1.00 62.72 81 ARG A O 1
ATOM 627 N N . LEU A 1 82 ? 7.526 -1.751 9.047 1.00 66.12 82 LEU A N 1
ATOM 628 C CA . LEU A 1 82 ? 6.134 -1.588 8.630 1.00 66.12 82 LEU A CA 1
ATOM 629 C C . LEU A 1 82 ? 5.720 -0.125 8.814 1.00 66.12 82 LEU A C 1
ATOM 631 O O . LEU A 1 82 ? 5.745 0.399 9.914 1.00 66.12 82 LEU A O 1
ATOM 635 N N . ALA A 1 83 ? 5.355 0.549 7.723 1.00 78.62 83 ALA A N 1
ATOM 636 C CA . ALA A 1 83 ? 4.999 1.976 7.733 1.00 78.62 83 ALA A CA 1
ATOM 637 C C . ALA A 1 83 ? 3.546 2.227 7.295 1.00 78.62 83 ALA A C 1
ATOM 639 O O . ALA A 1 83 ? 3.215 3.307 6.812 1.00 78.62 83 ALA A O 1
ATOM 640 N N . MET A 1 84 ? 2.709 1.192 7.363 1.00 90.38 84 MET A N 1
ATOM 641 C CA . MET A 1 84 ? 1.293 1.231 7.016 1.00 90.38 84 MET A CA 1
ATOM 642 C C . MET A 1 84 ? 0.593 0.050 7.688 1.00 90.38 84 MET A C 1
ATOM 644 O O . MET A 1 84 ? 1.120 -1.063 7.666 1.00 90.38 84 MET A O 1
ATOM 648 N N . ALA A 1 85 ? -0.589 0.307 8.235 1.00 92.75 85 ALA A N 1
ATOM 649 C CA . ALA A 1 85 ? -1.555 -0.701 8.646 1.00 92.75 85 ALA A CA 1
ATOM 650 C C . ALA A 1 85 ? -2.872 -0.455 7.901 1.00 92.75 85 ALA A C 1
ATOM 652 O O . ALA A 1 85 ? -3.129 0.664 7.449 1.00 92.75 85 ALA A O 1
ATOM 653 N N . VAL A 1 86 ? -3.683 -1.497 7.765 1.00 92.81 86 VAL A N 1
ATOM 654 C CA . VAL A 1 86 ? -5.032 -1.430 7.201 1.00 92.81 86 VAL A CA 1
ATOM 655 C C . VAL A 1 86 ? -6.002 -1.751 8.325 1.00 92.81 86 VAL A C 1
ATOM 657 O O . VAL A 1 86 ? -5.890 -2.798 8.962 1.00 92.81 86 VAL A O 1
ATOM 660 N N . VAL A 1 87 ? -6.906 -0.815 8.591 1.00 92.88 87 VAL A N 1
ATOM 661 C CA . VAL A 1 87 ? -7.946 -0.980 9.605 1.00 92.88 87 VAL A CA 1
ATOM 662 C C . VAL A 1 87 ? -9.085 -1.801 9.006 1.00 92.88 87 VAL A C 1
ATOM 664 O O . VAL A 1 87 ? -9.486 -1.529 7.875 1.00 92.88 87 VAL A O 1
ATOM 667 N N . ILE A 1 88 ? -9.557 -2.795 9.752 1.00 89.12 88 ILE A N 1
ATOM 668 C CA . ILE A 1 88 ? -10.708 -3.646 9.424 1.00 89.12 88 ILE A CA 1
ATOM 669 C C . ILE A 1 88 ? -11.750 -3.558 10.549 1.00 89.12 88 ILE A C 1
ATOM 671 O O . ILE A 1 88 ? -11.373 -3.323 11.705 1.00 89.12 88 ILE A O 1
ATOM 675 N N . ASP A 1 89 ? -13.025 -3.720 10.200 1.00 82.56 89 ASP A N 1
ATOM 676 C CA . ASP A 1 89 ? -14.170 -3.796 11.118 1.00 82.56 89 ASP A CA 1
ATOM 677 C C . ASP A 1 89 ? -14.524 -5.242 11.519 1.00 82.56 89 ASP A C 1
ATOM 679 O O . ASP A 1 89 ? -14.145 -6.200 10.801 1.00 82.56 89 ASP A O 1
#

Radius of gyration: 13.66 Å; chains: 1; bounding box: 28×22×42 Å

InterPro domains:
  IPR000644 CBS domain [PF00571] (5-45)
  IPR044751 Ion transporter-like, CBS domain [cd04590] (1-89)
  IPR046342 CBS domain superfamily [G3DSA:3.10.580.10] (1-89)
  IPR046342 CBS domain superfamily [SSF54631] (2-88)
  IPR051676 UPF0053 domain-containing protein [PTHR43099] (2-89)